Protein AF-A0A349TNN0-F1 (afdb_monomer_lite)

Secondary structure (DSSP, 8-state):
-HHHHHHHHHHHHHTHHHHT---EEEEEETTEEEE------S-------TT-TTHHHHHHGGG-

Structure (mmCIF, N/CA/C/O backbone):
data_AF-A0A349TNN0-F1
#
_entry.id   AF-A0A349TNN0-F1
#
loop_
_atom_site.group_PDB
_atom_site.id
_atom_site.type_symbol
_atom_site.label_atom_id
_atom_site.label_alt_id
_atom_site.label_comp_id
_atom_site.label_asym_id
_atom_site.label_entity_id
_atom_site.label_seq_id
_atom_site.pdbx_PDB_ins_code
_atom_site.Cartn_x
_atom_site.Cartn_y
_atom_site.Cartn_z
_atom_site.occupancy
_atom_site.B_iso_or_equiv
_atom_site.auth_seq_id
_atom_site.auth_comp_id
_atom_site.auth_asym_id
_atom_site.auth_atom_id
_atom_site.pdbx_PDB_model_num
ATOM 1 N N . GLY A 1 1 ? 24.323 1.928 -4.756 1.00 73.94 1 GLY A N 1
ATOM 2 C CA . GLY A 1 1 ? 23.697 1.693 -6.075 1.00 73.94 1 GLY A CA 1
ATOM 3 C C . GLY A 1 1 ? 22.202 1.905 -5.965 1.00 73.94 1 GLY A C 1
ATOM 4 O O . GLY A 1 1 ? 21.684 1.776 -4.864 1.00 73.94 1 GLY A O 1
ATOM 5 N N . GLU A 1 2 ? 21.528 2.232 -7.068 1.00 81.19 2 GLU A N 1
ATOM 6 C CA . GLU A 1 2 ? 20.082 2.522 -7.115 1.00 81.19 2 GLU A CA 1
ATOM 7 C C . GLU A 1 2 ? 19.223 1.425 -6.459 1.00 81.19 2 GLU A C 1
ATOM 9 O O . GLU A 1 2 ? 18.384 1.723 -5.616 1.00 81.19 2 GLU A O 1
ATOM 14 N N . LEU A 1 3 ? 19.513 0.153 -6.755 1.00 81.50 3 LEU A N 1
ATOM 15 C CA . LEU A 1 3 ? 18.841 -1.000 -6.146 1.00 81.50 3 LEU A CA 1
ATOM 16 C C . LEU A 1 3 ? 19.003 -1.051 -4.620 1.00 81.50 3 LEU A C 1
ATOM 18 O O . LEU A 1 3 ? 18.051 -1.356 -3.918 1.00 81.50 3 LEU A O 1
ATOM 22 N N . GLY A 1 4 ? 20.187 -0.715 -4.101 1.00 85.38 4 GLY A N 1
ATOM 23 C CA . GLY A 1 4 ? 20.439 -0.706 -2.656 1.00 85.38 4 GLY A CA 1
ATOM 24 C C . GLY A 1 4 ? 19.544 0.292 -1.922 1.00 85.38 4 GLY A C 1
ATOM 25 O O . GLY A 1 4 ? 18.977 -0.047 -0.894 1.00 85.38 4 GLY A O 1
ATOM 26 N N . ARG A 1 5 ? 19.328 1.476 -2.509 1.00 83.50 5 ARG A N 1
ATOM 27 C CA . ARG A 1 5 ? 18.380 2.465 -1.971 1.00 83.50 5 ARG A CA 1
ATOM 28 C C . ARG A 1 5 ? 16.928 2.013 -2.092 1.00 83.50 5 ARG A C 1
ATOM 30 O O . ARG A 1 5 ? 16.114 2.356 -1.249 1.00 83.50 5 ARG A O 1
ATOM 37 N N . GLY A 1 6 ? 16.589 1.255 -3.135 1.00 83.12 6 GLY A N 1
ATOM 38 C CA . GLY A 1 6 ? 15.270 0.634 -3.255 1.00 83.12 6 GLY A CA 1
ATOM 39 C C . GLY A 1 6 ? 15.009 -0.394 -2.149 1.00 83.12 6 GLY A C 1
ATOM 40 O O . GLY A 1 6 ? 13.937 -0.390 -1.554 1.00 83.12 6 GLY A O 1
ATOM 41 N N . ILE A 1 7 ? 16.014 -1.213 -1.819 1.00 86.94 7 ILE A N 1
ATOM 42 C CA . ILE A 1 7 ? 15.933 -2.206 -0.737 1.00 86.94 7 ILE A CA 1
ATOM 43 C C . ILE A 1 7 ? 15.705 -1.530 0.620 1.00 86.94 7 ILE A C 1
ATOM 45 O O . ILE A 1 7 ? 14.879 -2.010 1.385 1.00 86.94 7 ILE A O 1
ATOM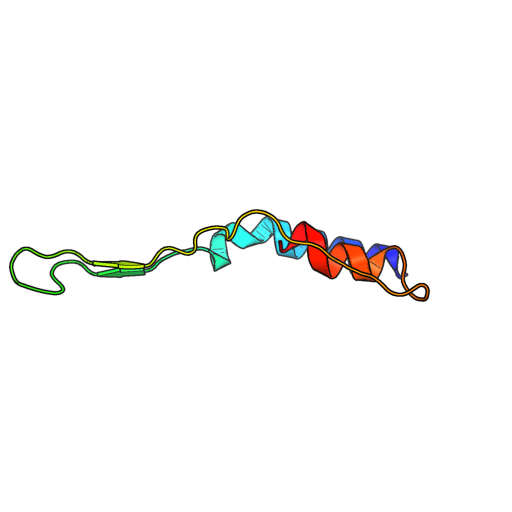 49 N N . GLU A 1 8 ? 16.358 -0.397 0.898 1.00 87.12 8 GLU A N 1
ATOM 50 C CA . GLU A 1 8 ? 16.128 0.380 2.130 1.00 87.12 8 GLU A CA 1
ATOM 51 C C . GLU A 1 8 ? 14.661 0.818 2.280 1.00 87.12 8 GLU A C 1
ATOM 53 O O . GLU A 1 8 ? 14.120 0.802 3.384 1.00 87.12 8 GLU A O 1
ATOM 58 N N . VAL A 1 9 ? 13.988 1.168 1.178 1.00 85.44 9 VAL A N 1
ATOM 59 C CA . VAL A 1 9 ? 12.569 1.554 1.228 1.00 85.44 9 VAL A CA 1
ATOM 60 C C . VAL A 1 9 ? 11.652 0.355 1.439 1.00 85.44 9 VAL A C 1
ATOM 62 O O . VAL A 1 9 ? 10.669 0.458 2.170 1.00 85.44 9 VAL A O 1
ATOM 65 N N . VAL A 1 10 ? 11.986 -0.795 0.855 1.00 85.56 10 VAL A N 1
ATOM 66 C CA . VAL A 1 10 ? 11.252 -2.042 1.116 1.00 85.56 10 VAL A CA 1
ATOM 67 C C . VAL A 1 10 ? 11.416 -2.469 2.576 1.00 85.56 10 VAL A C 1
ATOM 69 O O . VAL A 1 10 ? 10.439 -2.865 3.205 1.00 85.56 10 VAL A O 1
ATOM 72 N N . ASP A 1 11 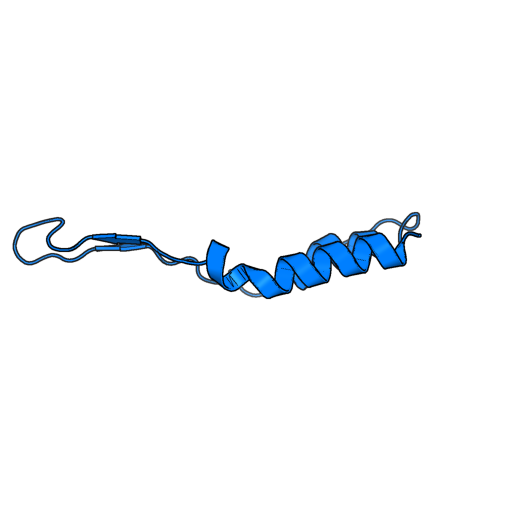? 12.617 -2.343 3.139 1.00 88.38 11 ASP A N 1
ATOM 73 C CA . ASP A 1 11 ? 12.874 -2.657 4.548 1.00 88.38 11 ASP A CA 1
ATOM 74 C C . ASP A 1 11 ? 12.090 -1.726 5.488 1.00 88.38 11 ASP A C 1
ATOM 76 O O . ASP A 1 11 ? 11.484 -2.176 6.460 1.00 88.38 11 ASP A O 1
ATOM 80 N N . TYR A 1 12 ? 11.987 -0.438 5.145 1.00 87.50 12 TYR A N 1
ATOM 81 C CA . TYR A 1 12 ? 11.123 0.499 5.865 1.00 87.50 12 TYR A CA 1
ATOM 82 C C . TYR A 1 12 ? 9.636 0.112 5.782 1.00 87.50 12 TYR A C 1
ATOM 84 O O . TYR A 1 12 ? 8.933 0.132 6.796 1.00 87.50 12 TYR A O 1
ATOM 92 N N . ALA A 1 13 ? 9.164 -0.302 4.604 1.00 86.56 13 ALA A N 1
ATOM 93 C CA . ALA A 1 13 ? 7.790 -0.761 4.406 1.00 86.56 13 ALA A CA 1
ATOM 94 C C . ALA A 1 13 ? 7.454 -2.022 5.226 1.00 86.56 13 ALA A C 1
ATOM 96 O O . ALA A 1 13 ? 6.332 -2.150 5.717 1.00 86.56 13 ALA A O 1
ATOM 97 N N . CYS A 1 14 ? 8.417 -2.917 5.478 1.00 88.06 14 CYS A N 1
ATOM 98 C CA . CYS A 1 14 ? 8.223 -4.053 6.392 1.00 88.06 14 CYS A CA 1
ATOM 99 C C . CYS A 1 14 ? 7.832 -3.609 7.819 1.00 88.06 14 CYS A C 1
ATOM 101 O O . CYS A 1 14 ? 7.165 -4.356 8.536 1.00 88.06 14 CYS A O 1
ATOM 103 N N . GLY A 1 15 ? 8.208 -2.392 8.227 1.00 87.38 15 GLY A N 1
ATOM 104 C CA . GLY A 1 15 ? 7.861 -1.788 9.516 1.00 87.38 15 GLY A CA 1
ATOM 105 C C . GLY A 1 15 ? 6.538 -1.012 9.545 1.00 87.38 15 GLY A C 1
ATOM 106 O O . GLY A 1 15 ? 6.200 -0.441 10.584 1.00 87.38 15 GLY A O 1
ATOM 107 N N . ILE A 1 16 ? 5.763 -0.977 8.453 1.00 87.62 16 ILE A N 1
ATOM 108 C CA . ILE A 1 16 ? 4.610 -0.066 8.320 1.00 87.62 16 ILE A CA 1
ATOM 109 C C . ILE A 1 16 ? 3.487 -0.316 9.337 1.00 87.62 16 ILE A C 1
ATOM 111 O O . ILE A 1 16 ? 2.726 0.592 9.658 1.00 87.62 16 ILE A O 1
ATOM 115 N N . SER A 1 17 ? 3.420 -1.517 9.920 1.00 80.88 17 SER A N 1
ATOM 116 C CA . SER A 1 17 ? 2.451 -1.850 10.976 1.00 80.88 17 SER A CA 1
ATOM 117 C C . SER A 1 17 ? 2.591 -0.966 12.220 1.00 80.88 17 SER A C 1
ATOM 119 O O . SER A 1 17 ? 1.600 -0.709 12.894 1.00 80.88 17 SER A O 1
ATOM 121 N N . GLU A 1 18 ? 3.801 -0.485 12.524 1.00 83.75 18 GLU A N 1
ATOM 122 C CA . GLU A 1 18 ? 4.034 0.461 13.623 1.00 83.75 18 GLU A CA 1
ATOM 123 C C . GLU A 1 18 ? 3.402 1.828 13.319 1.00 83.75 18 GLU A C 1
ATOM 125 O O . GLU A 1 18 ? 2.830 2.458 14.204 1.00 83.75 18 GLU A O 1
ATOM 130 N N . LEU A 1 19 ? 3.465 2.255 12.054 1.00 80.50 19 LEU A N 1
ATOM 131 C CA . LEU A 1 19 ? 2.947 3.539 11.572 1.00 80.50 19 LEU A CA 1
ATOM 132 C C . LEU A 1 19 ? 1.422 3.538 11.413 1.00 80.50 19 LEU A C 1
ATOM 134 O O . LEU A 1 19 ? 0.796 4.586 11.526 1.00 80.50 19 LEU A O 1
ATOM 138 N N . LEU A 1 20 ? 0.825 2.371 11.161 1.00 85.88 20 LEU A N 1
ATOM 139 C CA . LEU A 1 20 ? -0.622 2.199 10.993 1.00 85.88 20 LEU A CA 1
ATOM 140 C C . LEU A 1 20 ? -1.375 2.020 12.319 1.00 85.88 20 LEU A C 1
ATOM 142 O O . LEU A 1 20 ? -2.589 1.805 12.310 1.00 85.88 20 LEU A O 1
ATOM 146 N N . LYS A 1 21 ? -0.689 2.097 13.467 1.00 85.69 21 LYS A N 1
ATOM 147 C CA . LYS A 1 21 ? -1.342 2.000 14.776 1.00 85.69 21 LYS A CA 1
ATOM 148 C C . LYS A 1 21 ? -2.311 3.164 14.966 1.00 85.69 21 LYS A C 1
ATOM 150 O O . LYS A 1 21 ? -1.921 4.326 15.027 1.00 85.69 21 LYS A O 1
ATOM 155 N N . GLY A 1 22 ? -3.583 2.809 15.074 1.00 86.12 22 GLY A N 1
ATOM 156 C CA . GLY A 1 22 ? -4.643 3.711 15.480 1.00 86.12 22 GLY A CA 1
ATOM 157 C C . GLY A 1 22 ? -4.541 4.133 16.944 1.00 86.12 22 GLY A C 1
ATOM 158 O O . GLY A 1 22 ? -3.789 3.560 17.734 1.00 86.12 22 GLY A O 1
ATOM 159 N N . GLU A 1 23 ? -5.355 5.111 17.320 1.00 85.12 23 GLU A N 1
ATOM 160 C CA . GLU A 1 23 ? -5.503 5.547 18.708 1.00 85.12 23 GLU A CA 1
ATOM 161 C C . GLU A 1 23 ? -6.834 5.047 19.267 1.00 85.12 23 GLU A C 1
ATOM 163 O O . GLU A 1 23 ? -7.838 5.034 18.561 1.00 85.12 23 GLU A O 1
ATOM 168 N N . PHE A 1 24 ? -6.858 4.655 20.541 1.00 86.88 24 PHE A N 1
ATOM 169 C CA . PHE A 1 24 ? -8.077 4.252 21.239 1.00 86.88 24 PHE A CA 1
ATOM 170 C C . PHE A 1 24 ? -8.304 5.159 22.448 1.00 86.88 24 PHE A C 1
ATOM 172 O O . PHE A 1 24 ? -7.424 5.313 23.296 1.00 86.88 24 PHE A O 1
ATOM 179 N N . SER A 1 25 ? -9.497 5.734 22.542 1.00 86.94 25 SER A N 1
ATOM 180 C CA . SER A 1 25 ? -9.941 6.608 23.622 1.00 86.94 25 SER A CA 1
ATOM 181 C C . SER A 1 25 ? -11.174 6.011 24.292 1.00 86.94 25 SER A C 1
ATOM 183 O O . SER A 1 25 ? -12.273 5.998 23.734 1.00 86.94 25 SER A O 1
ATOM 185 N N . LYS A 1 26 ? -10.979 5.505 25.511 1.00 83.62 26 LYS A N 1
ATOM 186 C CA . LYS A 1 26 ? -12.053 4.952 26.337 1.00 83.62 26 LYS A CA 1
ATOM 187 C C . LYS A 1 26 ? -12.833 6.078 27.009 1.00 83.62 26 LYS A C 1
ATOM 189 O O . LYS A 1 26 ? -12.209 6.943 27.625 1.00 83.62 26 LYS A O 1
ATOM 194 N N . ASN A 1 27 ? -14.164 6.024 26.986 1.00 82.94 27 ASN A N 1
ATOM 195 C CA . ASN A 1 27 ? -15.037 7.037 27.597 1.00 82.94 27 ASN A CA 1
ATOM 196 C C . ASN A 1 27 ? -14.779 8.473 27.088 1.00 82.94 27 ASN A C 1
ATOM 198 O O . ASN A 1 27 ? -14.685 9.415 27.878 1.00 82.94 27 ASN A O 1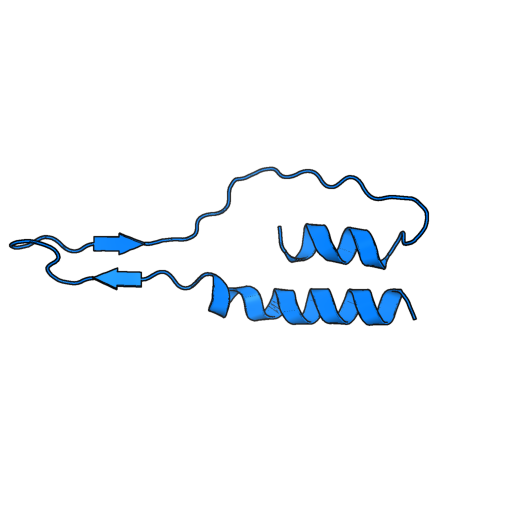
ATOM 202 N N . ALA A 1 28 ? -14.690 8.663 25.768 1.00 83.19 28 ALA A N 1
ATOM 203 C CA . ALA A 1 28 ? -14.710 9.999 25.162 1.00 83.19 28 ALA A CA 1
ATOM 204 C C . ALA A 1 28 ? -16.013 10.770 25.497 1.00 83.19 28 ALA A C 1
ATOM 206 O O . ALA A 1 28 ? -16.038 12.001 25.467 1.00 83.19 28 ALA A O 1
ATOM 207 N N . GLY A 1 29 ? -17.076 10.042 25.863 1.00 84.75 29 GLY A N 1
ATOM 208 C CA . GLY A 1 29 ? -18.297 10.535 26.504 1.00 84.75 29 GLY A CA 1
ATOM 209 C C . GLY A 1 29 ? -18.891 9.486 27.463 1.00 84.75 29 GLY A C 1
ATOM 210 O O . GLY A 1 29 ? -18.304 8.413 27.621 1.00 84.75 29 GLY A O 1
ATOM 211 N N . PRO A 1 30 ? -20.041 9.762 28.113 1.00 82.00 30 PRO A N 1
ATOM 212 C CA . PRO A 1 30 ? -20.717 8.788 28.975 1.00 82.00 30 PRO A CA 1
ATOM 213 C C . PRO A 1 30 ? -21.085 7.532 28.174 1.00 82.00 30 PRO A C 1
ATOM 215 O O . PRO A 1 30 ? -21.893 7.623 27.255 1.00 82.00 30 PRO A O 1
ATOM 218 N N . ASP A 1 31 ? -20.466 6.394 28.503 1.00 82.94 31 ASP A N 1
ATOM 219 C CA . ASP A 1 31 ? -20.600 5.114 27.784 1.00 82.94 31 ASP A CA 1
ATOM 220 C C . ASP A 1 31 ? -20.269 5.180 26.274 1.00 82.94 31 ASP A C 1
ATOM 222 O O . ASP A 1 31 ? -20.824 4.427 25.473 1.00 82.94 31 ASP A O 1
ATOM 226 N N . ILE A 1 32 ? -19.355 6.071 25.863 1.00 86.12 32 ILE A N 1
ATOM 227 C CA . ILE A 1 32 ? -18.905 6.185 24.464 1.00 86.12 32 ILE A CA 1
ATOM 228 C C . ILE A 1 32 ? -17.396 5.975 24.380 1.00 86.12 32 ILE A C 1
ATOM 230 O O . ILE A 1 32 ? -16.619 6.802 24.862 1.00 86.12 32 ILE A O 1
ATOM 234 N N . ASP A 1 33 ? -16.992 4.919 23.681 1.00 88.38 33 ASP A N 1
ATOM 235 C CA . ASP A 1 33 ? -15.609 4.688 23.273 1.00 88.38 33 ASP A CA 1
ATOM 236 C C . ASP A 1 33 ? -15.372 5.228 21.855 1.00 88.38 33 ASP A C 1
ATOM 238 O O . ASP A 1 33 ? -16.257 5.190 20.998 1.00 88.38 33 ASP A O 1
ATOM 242 N N . SER A 1 34 ? -14.171 5.744 21.609 1.00 88.19 34 SER A N 1
ATOM 243 C CA . SER A 1 34 ? -13.745 6.292 20.321 1.00 88.19 34 SER A CA 1
ATOM 244 C C . SER A 1 34 ? -12.420 5.670 19.907 1.00 88.19 34 SER A C 1
ATOM 246 O O . SER A 1 34 ? -11.552 5.440 20.747 1.00 88.19 34 SER A O 1
ATOM 248 N N . TRP A 1 35 ? -12.238 5.406 18.619 1.00 89.62 35 TRP A N 1
ATOM 249 C CA . TRP A 1 35 ? -10.962 4.956 18.083 1.00 89.62 35 TRP A CA 1
ATOM 250 C C . TRP A 1 35 ? -10.728 5.511 16.682 1.00 89.62 35 TRP A C 1
ATOM 252 O O . TRP A 1 35 ? -11.669 5.769 15.932 1.00 89.62 35 TRP A O 1
ATOM 262 N N . SER A 1 36 ? -9.457 5.685 16.347 1.00 89.56 36 SER A N 1
ATOM 263 C CA . SER A 1 36 ? -8.982 6.102 15.033 1.00 89.56 36 SER A CA 1
ATOM 264 C C . SER A 1 36 ? -8.358 4.899 14.340 1.00 89.56 36 SER A C 1
ATOM 266 O O . SER A 1 36 ? -7.624 4.147 14.973 1.00 89.56 36 SER A O 1
ATOM 268 N N . GLU A 1 37 ? -8.612 4.719 13.047 1.00 89.50 37 GLU A N 1
ATOM 269 C CA . GLU A 1 37 ? -8.026 3.640 12.248 1.00 89.50 37 GLU A CA 1
ATOM 270 C C . GLU A 1 37 ? -7.512 4.193 10.916 1.00 89.50 37 GLU A C 1
ATOM 272 O O . GLU A 1 37 ? -8.173 5.013 10.276 1.00 89.50 37 GLU A O 1
ATOM 277 N N . PHE A 1 38 ? -6.338 3.728 10.488 1.00 89.25 38 PHE A N 1
ATOM 278 C CA . PHE A 1 38 ? -5.784 4.036 9.173 1.00 89.25 38 PHE A CA 1
ATOM 279 C C . PHE A 1 38 ? -6.141 2.912 8.199 1.00 89.25 38 PHE A C 1
ATOM 281 O O . PHE A 1 38 ? -5.494 1.868 8.173 1.00 89.25 38 PHE A O 1
ATOM 288 N N . GLN A 1 39 ? -7.197 3.125 7.414 1.00 88.69 39 GLN A N 1
ATOM 289 C CA . GLN A 1 39 ? -7.684 2.153 6.436 1.00 88.69 39 GLN A CA 1
ATOM 290 C C . GLN A 1 39 ? -7.093 2.393 5.036 1.00 88.69 39 GLN A C 1
ATOM 292 O O . GLN A 1 39 ? -6.825 3.541 4.666 1.00 88.69 39 GLN A O 1
ATOM 297 N N . PRO A 1 40 ? -6.919 1.332 4.225 1.00 88.25 40 PRO A N 1
ATOM 298 C CA . PRO A 1 40 ? -6.452 1.465 2.849 1.00 88.25 40 PRO A CA 1
ATOM 299 C C . PRO A 1 40 ? -7.496 2.155 1.956 1.00 88.25 40 PRO A C 1
ATOM 301 O O . PRO A 1 40 ? -8.698 1.935 2.093 1.00 88.25 40 PRO A O 1
ATOM 304 N N . LEU A 1 41 ? -7.028 2.949 0.986 1.00 88.50 41 LEU A N 1
ATOM 305 C CA . LEU A 1 41 ? -7.887 3.703 0.058 1.00 88.50 41 LEU A CA 1
ATOM 306 C C . LEU A 1 41 ? -8.428 2.862 -1.115 1.00 88.50 41 LEU A C 1
ATOM 308 O O . LEU A 1 41 ? -9.402 3.257 -1.754 1.00 88.50 41 LEU A O 1
ATOM 312 N N . GLY A 1 42 ? -7.805 1.7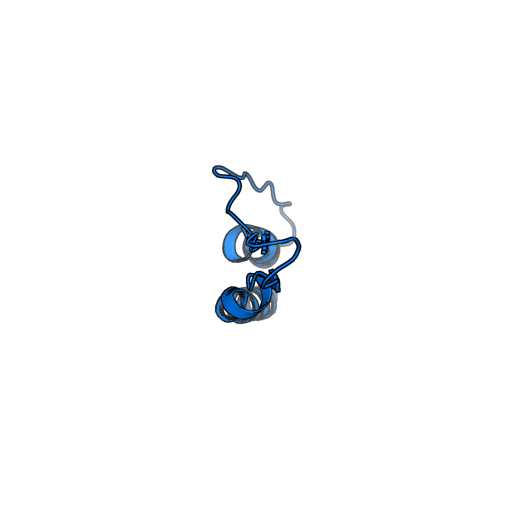18 -1.417 1.00 91.69 42 GLY A N 1
ATOM 313 C CA . GLY A 1 42 ? -8.165 0.853 -2.542 1.00 91.69 42 GLY A CA 1
ATOM 314 C C . GLY A 1 42 ? -7.122 0.879 -3.660 1.00 91.69 42 GLY A C 1
ATOM 315 O O . GLY A 1 42 ? -5.951 0.608 -3.424 1.00 91.69 42 GLY A O 1
ATOM 316 N N . VAL A 1 43 ? -7.542 1.151 -4.899 1.00 90.88 43 VAL A N 1
ATOM 317 C CA . VAL A 1 43 ? -6.639 1.125 -6.064 1.00 90.88 43 VAL A CA 1
ATOM 318 C C . VAL A 1 43 ? -5.835 2.420 -6.146 1.00 90.88 43 VAL A C 1
ATOM 320 O O . VAL A 1 43 ? -6.410 3.502 -6.256 1.00 90.88 43 VAL A O 1
ATOM 323 N N . VAL A 1 44 ? -4.507 2.300 -6.181 1.00 89.56 44 VAL A N 1
ATOM 324 C CA . VAL A 1 44 ? -3.579 3.416 -6.407 1.00 89.56 44 VAL A CA 1
ATOM 325 C C . VAL A 1 44 ? -2.717 3.170 -7.646 1.00 89.56 44 VAL A C 1
ATOM 327 O O . VAL A 1 44 ? -2.424 2.028 -7.998 1.00 89.56 44 VAL A O 1
ATOM 330 N N . ALA A 1 45 ? -2.317 4.245 -8.331 1.00 89.25 45 ALA A N 1
ATOM 331 C CA . ALA A 1 45 ? -1.489 4.184 -9.534 1.00 89.25 45 ALA A CA 1
ATOM 332 C C . ALA A 1 45 ? -0.207 5.006 -9.351 1.00 89.25 45 ALA A C 1
ATOM 334 O O . ALA A 1 45 ? -0.260 6.160 -8.929 1.00 89.25 45 ALA A O 1
ATOM 335 N N . GLY A 1 46 ? 0.937 4.415 -9.704 1.00 88.12 46 GLY A N 1
ATOM 336 C CA . GLY A 1 46 ? 2.240 5.078 -9.711 1.00 88.12 46 GLY A CA 1
ATOM 337 C C . GLY A 1 46 ? 2.752 5.283 -11.136 1.00 88.12 46 GLY A C 1
ATOM 338 O O . GLY A 1 46 ? 2.737 4.353 -11.939 1.00 88.12 46 GLY A O 1
ATOM 339 N N . ILE A 1 47 ? 3.224 6.491 -11.448 1.00 87.94 47 ILE A N 1
ATOM 340 C CA . ILE A 1 47 ? 3.875 6.824 -12.724 1.00 87.94 47 ILE A CA 1
ATOM 341 C C . ILE A 1 47 ? 5.302 7.262 -12.406 1.00 87.94 47 ILE A C 1
ATOM 343 O O . ILE A 1 47 ? 5.503 8.215 -11.652 1.00 87.94 47 ILE A O 1
ATOM 347 N N . THR A 1 48 ? 6.292 6.568 -12.967 1.00 87.25 48 THR A N 1
ATOM 348 C CA . THR A 1 48 ? 7.707 6.772 -12.633 1.00 87.25 48 THR A CA 1
ATOM 349 C C . THR A 1 48 ? 8.531 7.247 -13.842 1.00 87.25 48 THR A C 1
ATOM 351 O O . THR A 1 48 ? 8.243 6.869 -14.980 1.00 87.25 48 THR A O 1
ATOM 354 N N . PRO A 1 49 ? 9.540 8.116 -13.632 1.00 85.94 49 PRO A N 1
ATOM 355 C CA . PRO A 1 49 ? 10.414 8.631 -14.686 1.00 85.94 49 PRO A CA 1
ATOM 356 C C . PRO A 1 49 ? 11.522 7.634 -15.077 1.00 85.94 49 PRO A C 1
ATOM 358 O O . PRO A 1 49 ? 11.866 6.728 -14.322 1.00 85.94 49 PRO A O 1
ATOM 361 N N . PHE A 1 50 ? 12.128 7.825 -16.256 1.00 88.94 50 PHE A N 1
ATOM 362 C CA . PHE A 1 50 ? 13.091 6.873 -16.842 1.00 88.94 50 PHE A CA 1
ATOM 363 C C . PHE A 1 50 ? 14.459 6.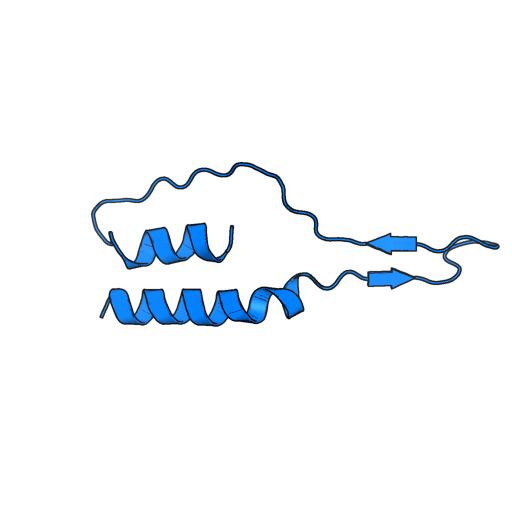808 -16.139 1.00 88.94 50 PHE A C 1
ATOM 365 O O . PHE A 1 50 ? 15.226 5.878 -16.369 1.00 88.94 50 PHE A O 1
ATOM 372 N N . ASN A 1 51 ? 14.806 7.819 -15.344 1.00 80.88 51 ASN A N 1
ATOM 373 C CA . ASN A 1 51 ? 16.153 8.016 -14.806 1.00 80.88 51 ASN A CA 1
ATOM 374 C C . ASN A 1 51 ? 16.491 7.098 -13.623 1.00 80.88 51 ASN A C 1
ATOM 376 O O . ASN A 1 51 ? 17.670 6.859 -13.385 1.00 80.88 51 ASN A O 1
ATOM 380 N N . PHE A 1 52 ? 15.482 6.599 -12.906 1.00 80.31 52 PHE A N 1
ATOM 381 C CA . PHE A 1 52 ? 15.645 5.689 -11.768 1.00 80.31 52 PHE A CA 1
ATOM 382 C C . PHE A 1 52 ? 14.543 4.616 -11.789 1.00 80.31 52 PHE A C 1
ATOM 384 O O . PHE A 1 52 ? 13.594 4.671 -10.993 1.00 80.31 52 PHE A O 1
ATOM 391 N N . PRO A 1 53 ? 14.627 3.667 -12.740 1.00 81.12 53 PRO A N 1
ATOM 392 C CA . PRO A 1 53 ? 13.566 2.705 -13.015 1.00 81.12 53 PRO A CA 1
ATOM 393 C C . PRO A 1 53 ? 13.380 1.657 -11.912 1.00 81.12 53 PRO A C 1
ATOM 395 O O . PRO A 1 53 ? 12.345 1.000 -11.890 1.00 81.12 53 PRO A O 1
ATOM 398 N N . ALA A 1 54 ? 14.344 1.477 -11.007 1.00 79.69 54 ALA A N 1
ATOM 399 C CA . ALA A 1 54 ? 14.240 0.556 -9.880 1.00 79.69 54 ALA A CA 1
ATOM 400 C C . ALA A 1 54 ? 13.906 1.299 -8.578 1.00 79.69 54 ALA A C 1
ATOM 402 O O . ALA A 1 54 ? 12.981 0.912 -7.867 1.00 79.69 54 ALA A O 1
ATOM 403 N N . MET A 1 55 ? 14.618 2.387 -8.268 1.00 82.69 55 MET A N 1
ATOM 404 C CA . MET A 1 55 ? 14.444 3.086 -6.987 1.00 82.69 55 MET A CA 1
ATOM 405 C C . MET A 1 55 ? 13.094 3.805 -6.886 1.00 82.69 55 MET A C 1
ATOM 407 O O . MET A 1 55 ? 12.450 3.716 -5.847 1.00 82.69 55 MET A O 1
ATOM 411 N N . VAL A 1 56 ? 12.637 4.492 -7.940 1.00 82.56 56 VAL A N 1
ATOM 412 C CA . VAL A 1 56 ? 11.419 5.322 -7.848 1.00 82.56 56 VAL A CA 1
ATOM 413 C C . VAL A 1 56 ? 10.141 4.485 -7.735 1.00 82.56 56 VAL A C 1
ATOM 415 O O . VAL A 1 56 ? 9.300 4.833 -6.908 1.00 82.56 56 VAL A O 1
ATOM 418 N N . PRO A 1 57 ? 9.970 3.358 -8.457 1.00 81.88 57 PRO A N 1
ATOM 419 C CA . PRO A 1 57 ? 8.843 2.468 -8.182 1.00 81.88 57 PRO A CA 1
ATOM 420 C C . PRO A 1 57 ? 8.866 1.913 -6.757 1.00 81.88 57 PRO A C 1
ATOM 422 O O . PRO A 1 57 ? 7.821 1.884 -6.109 1.00 81.88 57 PRO A O 1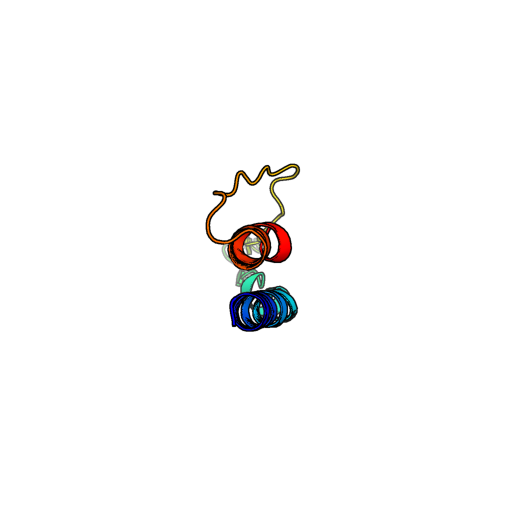
ATOM 425 N N . MET A 1 58 ? 10.048 1.548 -6.242 1.00 82.00 58 MET A N 1
ATOM 426 C CA . MET A 1 58 ? 10.217 1.067 -4.863 1.00 82.00 58 MET A CA 1
ATOM 427 C C . MET A 1 58 ? 9.906 2.133 -3.802 1.00 82.00 58 MET A C 1
ATOM 429 O O . MET A 1 58 ? 9.764 1.790 -2.638 1.00 82.00 58 MET A O 1
ATOM 433 N N . TRP A 1 59 ? 9.750 3.405 -4.173 1.00 80.62 59 TRP A N 1
ATOM 434 C CA . TRP A 1 59 ? 9.247 4.449 -3.271 1.00 80.62 59 TRP A CA 1
ATOM 435 C C . TRP A 1 59 ? 7.724 4.555 -3.244 1.00 80.62 59 TRP A C 1
ATOM 437 O O . TRP A 1 59 ? 7.174 5.181 -2.344 1.00 80.62 59 TRP A O 1
ATOM 447 N N . MET A 1 60 ? 7.046 3.977 -4.236 1.00 81.88 60 MET A N 1
ATOM 448 C CA . MET A 1 60 ? 5.598 4.073 -4.384 1.00 81.88 60 MET A CA 1
ATOM 449 C C . MET A 1 60 ? 4.911 2.802 -3.895 1.00 81.88 60 MET A C 1
ATOM 451 O O . MET A 1 60 ? 4.203 2.842 -2.898 1.00 81.88 60 MET A O 1
ATOM 455 N N . PHE A 1 61 ? 5.121 1.668 -4.573 1.00 78.06 61 PHE A N 1
ATOM 456 C CA . PHE A 1 61 ? 4.302 0.474 -4.334 1.00 78.06 61 PHE A CA 1
ATOM 457 C C . PHE A 1 61 ? 4.535 -0.227 -2.983 1.00 78.06 61 PHE A C 1
ATOM 459 O O . PHE A 1 61 ? 3.577 -0.803 -2.483 1.00 78.06 61 PHE A O 1
ATOM 466 N N . PRO A 1 62 ? 5.732 -0.216 -2.358 1.00 74.38 62 PRO A N 1
ATOM 467 C CA . PRO A 1 62 ? 5.891 -0.829 -1.036 1.00 74.38 62 PRO A CA 1
ATOM 468 C C . PRO A 1 62 ? 5.182 -0.048 0.075 1.00 74.38 62 PRO A C 1
ATOM 470 O O . PRO A 1 62 ? 4.858 -0.619 1.107 1.00 74.38 62 PRO A O 1
ATOM 473 N N . MET A 1 63 ? 4.961 1.252 -0.137 1.00 71.25 63 MET A N 1
ATOM 474 C CA . MET A 1 63 ? 4.326 2.172 0.814 1.00 71.25 63 MET A CA 1
ATOM 475 C C . MET A 1 63 ? 2.833 2.399 0.529 1.00 71.25 63 MET A C 1
ATOM 477 O O . MET A 1 63 ? 2.192 3.169 1.243 1.00 71.25 63 MET A O 1
ATOM 481 N N . ALA A 1 64 ? 2.327 1.801 -0.550 1.00 63.78 64 ALA A N 1
ATOM 482 C CA . ALA A 1 64 ? 0.973 1.955 -1.066 1.00 63.78 64 ALA A CA 1
ATOM 483 C C . ALA A 1 64 ? -0.039 1.037 -0.374 1.00 63.78 64 ALA A C 1
ATOM 485 O O . ALA A 1 64 ? 0.334 -0.105 -0.024 1.00 63.78 64 ALA A O 1
#

Radius of gyration: 17.55 Å; chains: 1; bounding box: 44×15×46 Å

Foldseek 3Di:
DLQVLLVVLLVVLVVCVVVQDKDKDDCPDDRDIDIDGDDDPPDDDDDDDPPRVRNRVSNPVSND

pLDDT: mean 84.49, std 4.84, range [63.78, 91.69]

Sequence (64 aa):
GELGRGIEVVDYACGISELLKGEFSKNAGPDIDSWSEFQPLGVVAGITPFNFPAMVPMWMFPMA